Protein AF-A0A815XLF3-F1 (afdb_monomer)

Mean predicted aligned error: 6.95 Å

Nearest PDB structures (foldseek):
  8t4h-assembly1_B  TM=8.658E-01  e=1.434E-03  Homo sapiens
  4ry2-assembly1_B  TM=8.036E-01  e=5.457E-03  Acetivibrio thermocellus ATCC 27405
  7t56-assembly1_B  TM=8.122E-01  e=6.130E-03  Acetivibrio thermocellus
  8qoe-assembly1_A  TM=5.517E-01  e=3.235E-03  Bacillus subtilis
  7vgf-assembly1_B  TM=7.334E-01  e=4.513E-01  Homo sapiens

Sequence (170 aa):
MFIRLIRCPISFFDTNPVGRILNRFTSDVATMDDSLPMTVFEFLACLSQILGTIILVGLINLWSFIPAIIASSGMLFLRYRFASCSRDLKRLVGTTRSPVYSQLTSTIHGLKVIRSYHAENISSKQFHSHLDNNTRVIYLMATLNRWSAMRFHWISLIFIPLVITLAIIL

Radius of gyration: 25.52 Å; Cα contacts (8 Å, |Δi|>4): 58; chains: 1; bounding box: 51×42×73 Å

Solvent-accessible surface area (backbone at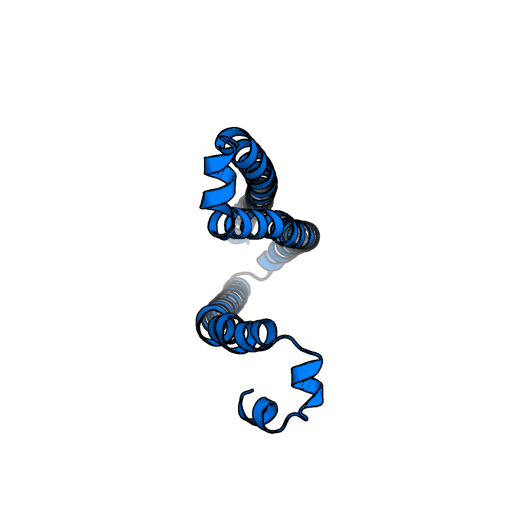oms only — not comparable to full-atom values): 9358 Å² total; per-residue (Å²): 113,67,74,61,57,75,70,49,60,70,68,59,60,75,75,39,60,67,68,63,56,49,46,48,69,48,58,51,42,50,41,56,68,60,52,44,55,53,52,51,49,54,50,52,51,51,52,53,50,52,53,51,51,53,52,55,45,54,73,74,43,67,75,56,50,59,62,49,51,55,51,49,52,55,51,50,55,52,48,56,58,48,51,56,54,50,52,54,48,53,52,48,41,56,61,39,46,50,60,44,56,53,51,52,52,49,45,65,76,40,42,69,58,38,60,75,66,70,39,56,67,60,55,48,54,54,50,49,54,39,47,49,54,28,49,54,46,50,50,50,49,54,49,52,52,49,55,53,51,54,54,52,49,54,54,47,63,55,47,54,58,54,46,52,53,52,66,72,77,106

Foldseek 3Di:
DVVVVVVDDVVVPVVDPPVVVVCCVPVVVCCVPPVVVVVVVVVVVVVVVVVVVCVVCVVQDPVLVVLVVVLVVVLVVLCVVLVVVLVVLVVQLVVLVVVLVVLVVCCVVCVVVCVVVVVVVVSVVVNVVSVVSSVVSVVVSVVSVVVSVVVNVVSVVVSVVVSVVVSVVD

Secondary structure (DSSP, 8-state):
-HHHHHTS-HHHHHHS-HHHHHHIIIIIHHIIIIIHHHHHHHHHHHHHHHHHHHHHHHHH-GGGHHHHHHHHHHHHHHHHHHHHHHHHHHHHHHHHHHHHHHHHHHHHHTHHHHHHTT-HHHHHHHHHHHHHHHHHHHHHHHHHHHHHHHHHHHHHHHHHHHHHHHHHH-

Structure (mmCIF, N/CA/C/O backbone):
data_AF-A0A815XLF3-F1
#
_entry.id   AF-A0A815XLF3-F1
#
loop_
_atom_site.group_PDB
_atom_site.id
_atom_site.type_symbol
_atom_site.label_atom_id
_atom_site.label_alt_id
_atom_site.label_comp_id
_atom_site.label_asym_id
_atom_site.label_entity_id
_atom_site.label_seq_id
_atom_site.pdbx_PDB_ins_code
_atom_site.Cartn_x
_atom_site.Cartn_y
_atom_site.Cartn_z
_atom_site.occupancy
_atom_site.B_iso_or_equiv
_atom_site.auth_seq_id
_atom_site.auth_comp_id
_atom_site.auth_asym_id
_atom_site.auth_atom_id
_atom_site.pdbx_PDB_model_num
ATOM 1 N N . MET A 1 1 ? -21.785 -17.081 -2.586 1.00 83.81 1 MET A N 1
ATOM 2 C CA . MET A 1 1 ? -21.490 -17.240 -1.141 1.00 83.81 1 MET A CA 1
ATOM 3 C C . MET A 1 1 ? -22.730 -17.653 -0.341 1.00 83.81 1 MET A C 1
ATOM 5 O O . MET A 1 1 ? -22.686 -18.674 0.331 1.00 83.81 1 MET A O 1
ATOM 9 N N . PHE A 1 2 ? -23.850 -16.939 -0.487 1.00 89.19 2 PHE A N 1
ATOM 10 C CA . PHE A 1 2 ? -25.105 -17.174 0.245 1.00 89.19 2 PHE A CA 1
ATOM 11 C C . PHE A 1 2 ? -25.674 -18.604 0.142 1.00 89.19 2 PHE A C 1
ATOM 13 O O . PHE A 1 2 ? -25.896 -19.253 1.157 1.00 89.19 2 PHE A O 1
ATOM 20 N N . ILE A 1 3 ? -25.794 -19.155 -1.073 1.00 92.00 3 ILE A N 1
ATOM 21 C CA . ILE A 1 3 ? -26.319 -20.520 -1.298 1.00 92.00 3 ILE A CA 1
ATOM 22 C C . ILE A 1 3 ? -25.492 -21.589 -0.562 1.00 92.00 3 ILE A C 1
ATOM 24 O O . ILE A 1 3 ? -26.036 -22.577 -0.078 1.00 92.00 3 ILE A O 1
ATOM 28 N N . ARG A 1 4 ? -24.170 -21.393 -0.452 1.00 90.56 4 ARG A N 1
ATOM 29 C CA . ARG A 1 4 ? -23.284 -22.323 0.265 1.00 90.56 4 ARG A CA 1
ATOM 30 C C . ARG A 1 4 ? -23.436 -22.216 1.783 1.00 90.56 4 ARG A C 1
ATOM 32 O O . ARG A 1 4 ? -23.244 -23.216 2.459 1.00 90.56 4 ARG A O 1
ATOM 39 N N . LEU A 1 5 ? -23.802 -21.039 2.299 1.00 91.12 5 LEU A N 1
ATOM 40 C CA . LEU A 1 5 ? -24.071 -20.833 3.722 1.00 91.12 5 LEU A CA 1
ATOM 41 C C . LEU A 1 5 ? -25.373 -21.530 4.146 1.00 91.12 5 LEU A C 1
ATOM 43 O O . LEU A 1 5 ? -25.386 -22.215 5.158 1.00 91.12 5 LEU A O 1
ATOM 47 N N . ILE A 1 6 ? -26.439 -21.421 3.345 1.00 92.25 6 ILE A N 1
ATOM 48 C CA . ILE A 1 6 ? -27.730 -22.076 3.638 1.00 92.25 6 ILE A CA 1
ATOM 49 C C . ILE A 1 6 ? -27.601 -23.606 3.652 1.00 92.25 6 ILE A C 1
ATOM 51 O O . ILE A 1 6 ? -28.302 -24.286 4.390 1.00 92.25 6 ILE A O 1
ATOM 55 N N . ARG A 1 7 ? -26.689 -24.158 2.845 1.00 92.31 7 ARG A N 1
ATOM 56 C CA . ARG A 1 7 ? -26.426 -25.603 2.766 1.00 92.31 7 ARG A CA 1
ATOM 57 C C . ARG A 1 7 ? -25.402 -26.102 3.794 1.00 92.31 7 ARG A C 1
ATOM 59 O O . ARG A 1 7 ? -25.023 -27.269 3.733 1.00 92.31 7 ARG A O 1
ATOM 66 N N . CYS A 1 8 ? -24.900 -25.241 4.681 1.00 92.44 8 CYS A N 1
ATOM 67 C CA . CYS A 1 8 ? -23.918 -25.645 5.684 1.00 92.44 8 CYS A CA 1
ATOM 68 C C . CYS A 1 8 ? -24.592 -26.434 6.821 1.00 92.44 8 CYS A C 1
ATOM 70 O O . CYS A 1 8 ? -25.713 -26.095 7.205 1.00 92.44 8 CYS A O 1
ATOM 72 N N . PRO A 1 9 ? -23.930 -27.461 7.385 1.00 93.94 9 PRO A N 1
ATOM 73 C CA . PRO A 1 9 ? -24.450 -28.158 8.556 1.00 93.94 9 PRO A CA 1
ATOM 74 C C . PRO A 1 9 ? -24.528 -27.209 9.757 1.00 93.94 9 PRO A C 1
ATOM 76 O O . PRO A 1 9 ? -23.730 -26.281 9.877 1.00 93.94 9 PRO A O 1
ATOM 79 N N . ILE A 1 10 ? -25.451 -27.478 10.683 1.00 91.19 10 ILE A N 1
ATOM 80 C CA . ILE A 1 10 ? -25.644 -26.677 11.908 1.00 91.19 10 ILE A CA 1
ATOM 81 C C . ILE A 1 10 ? -24.344 -26.553 12.722 1.00 91.19 10 ILE A C 1
ATOM 83 O O . ILE A 1 10 ? -24.031 -25.469 13.207 1.00 91.19 10 ILE A O 1
ATOM 87 N N . SER A 1 11 ? -23.506 -27.596 12.729 1.00 93.75 11 SER A N 1
ATOM 88 C CA . SER A 1 11 ? -22.189 -27.587 13.384 1.00 93.75 11 SER A CA 1
ATOM 89 C C . SER A 1 11 ? -21.262 -26.458 12.914 1.00 93.75 11 SER A C 1
ATOM 91 O O . SER A 1 11 ? -20.414 -25.986 13.676 1.00 93.7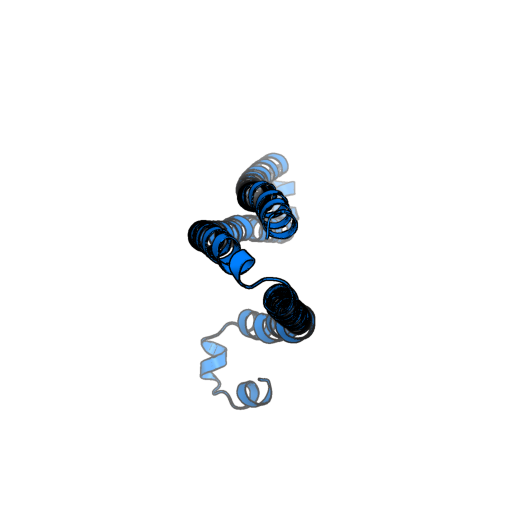5 11 SER A O 1
ATOM 93 N N . PHE A 1 12 ? -21.419 -25.979 11.675 1.00 92.56 12 PHE A N 1
ATOM 94 C CA . PHE A 1 12 ? -20.669 -24.831 11.173 1.00 92.56 12 PHE A CA 1
ATOM 95 C C . PHE A 1 12 ? -21.031 -23.542 11.921 1.00 92.56 12 PHE A C 1
ATOM 97 O O . PHE A 1 12 ? -20.135 -22.748 12.215 1.00 92.56 12 PHE A O 1
ATOM 104 N N . PHE A 1 13 ? -22.313 -23.345 12.237 1.00 91.19 13 PHE A N 1
ATOM 105 C CA . PHE A 1 13 ? -22.818 -22.169 12.949 1.00 91.19 13 PHE A CA 1
ATOM 106 C C . PHE A 1 13 ? -22.509 -22.222 14.449 1.00 91.19 13 PHE A C 1
ATOM 108 O O . PHE A 1 13 ? -22.270 -21.176 15.044 1.00 91.19 13 PHE A O 1
ATOM 115 N N . ASP A 1 14 ? -22.408 -23.418 15.029 1.00 91.12 14 ASP A N 1
ATOM 116 C CA . ASP A 1 14 ? -21.978 -23.584 16.425 1.00 91.12 14 ASP A CA 1
ATOM 117 C C . ASP A 1 14 ? -20.483 -23.277 16.600 1.00 91.12 14 ASP A C 1
ATOM 119 O O . ASP A 1 14 ? -20.059 -22.691 17.595 1.00 91.12 14 ASP A O 1
ATOM 123 N N . THR A 1 15 ? -19.665 -23.633 15.604 1.00 91.44 15 THR A N 1
ATOM 124 C CA . THR A 1 15 ? -18.205 -23.437 15.655 1.00 91.44 15 THR A CA 1
ATOM 125 C C . THR A 1 15 ? -17.787 -22.017 15.244 1.00 91.44 15 THR A C 1
ATOM 127 O O . THR A 1 15 ? -16.718 -21.537 15.633 1.00 91.44 15 THR A O 1
ATOM 130 N N . ASN A 1 16 ? -18.600 -21.324 14.435 1.00 87.81 16 ASN A N 1
ATOM 131 C CA . ASN A 1 16 ? -18.281 -19.998 13.908 1.00 87.81 16 ASN A CA 1
ATOM 132 C C . ASN A 1 16 ? -19.256 -18.938 14.431 1.00 87.81 16 ASN A C 1
ATOM 134 O O . ASN A 1 16 ? -20.432 -18.972 14.076 1.00 87.81 16 ASN A O 1
ATOM 138 N N . PRO A 1 17 ? -18.781 -17.923 15.175 1.00 89.44 17 PRO A N 1
ATOM 139 C CA . PRO A 1 17 ? -19.659 -16.889 15.701 1.00 89.44 17 PRO A CA 1
ATOM 140 C C . PRO A 1 17 ? -20.344 -16.129 14.562 1.00 89.44 17 PRO A C 1
ATOM 142 O O . PRO A 1 17 ? -19.691 -15.716 13.597 1.00 89.44 17 PRO A O 1
ATOM 145 N N . VAL A 1 18 ? -21.648 -15.882 14.714 1.00 86.00 18 VAL A N 1
ATOM 146 C CA . VAL A 1 18 ? -22.502 -15.210 13.715 1.00 86.00 18 VAL A CA 1
ATOM 147 C C . VAL A 1 18 ? -21.895 -13.884 13.242 1.00 86.00 18 VAL A C 1
ATOM 149 O O . VAL A 1 18 ? -21.929 -13.579 12.053 1.00 86.00 18 VAL A O 1
ATOM 152 N N . GLY A 1 19 ? -21.233 -13.137 14.134 1.00 80.69 19 GLY A N 1
ATOM 153 C CA . GLY A 1 19 ? -20.549 -11.886 13.790 1.00 80.69 19 GLY A CA 1
ATOM 154 C C . GLY A 1 19 ? -19.416 -12.041 12.765 1.00 80.69 19 GLY A C 1
ATOM 155 O O . GLY A 1 19 ? -19.253 -11.182 11.903 1.00 80.69 19 GLY A O 1
ATOM 156 N N . ARG A 1 20 ? -18.664 -13.153 12.784 1.00 79.56 20 ARG A N 1
ATOM 157 C CA . ARG A 1 20 ? -17.615 -13.429 11.783 1.00 79.56 20 ARG A CA 1
ATOM 158 C C . ARG A 1 20 ? -18.225 -13.724 10.413 1.00 79.56 20 ARG A C 1
ATOM 160 O O . ARG A 1 20 ? -17.683 -13.285 9.403 1.00 79.56 20 ARG A O 1
ATOM 167 N N . ILE A 1 21 ? -19.341 -14.454 10.386 1.00 88.69 21 ILE A N 1
ATOM 168 C CA . ILE A 1 21 ? -20.084 -14.750 9.155 1.00 88.69 21 ILE A CA 1
ATOM 169 C C . ILE A 1 21 ? -20.633 -13.443 8.574 1.00 88.69 21 ILE A C 1
ATOM 171 O O . ILE A 1 21 ? -20.383 -13.153 7.406 1.00 88.69 21 ILE A O 1
ATOM 175 N N . LEU A 1 22 ? -21.291 -12.624 9.400 1.00 85.19 22 LEU A N 1
ATOM 176 C CA . LEU A 1 22 ? -21.838 -11.331 8.990 1.00 85.19 22 LEU A CA 1
ATOM 177 C C . LEU A 1 22 ? -20.751 -10.406 8.427 1.00 85.19 22 LEU A C 1
ATOM 179 O O . LEU A 1 22 ? -20.933 -9.873 7.341 1.00 85.19 22 LEU A O 1
ATOM 183 N N . ASN A 1 23 ? -19.600 -10.291 9.100 1.00 81.75 23 ASN A N 1
ATOM 184 C CA . ASN A 1 23 ? -18.493 -9.440 8.649 1.00 81.75 23 ASN A CA 1
ATOM 185 C C . ASN A 1 23 ? -17.948 -9.845 7.267 1.00 81.75 23 ASN A C 1
ATOM 187 O O . ASN A 1 23 ? -17.557 -8.983 6.487 1.00 81.75 23 ASN A O 1
ATOM 191 N N . ARG A 1 24 ? -17.959 -11.144 6.929 1.00 85.25 24 ARG A N 1
ATOM 192 C CA . ARG A 1 24 ? -17.602 -11.592 5.574 1.00 85.25 24 ARG A CA 1
ATOM 193 C C . ARG A 1 24 ? -18.662 -11.213 4.537 1.00 85.25 24 ARG A C 1
ATOM 195 O O . ARG A 1 24 ? -18.316 -10.866 3.419 1.00 85.25 24 ARG A O 1
ATOM 202 N N . PHE A 1 25 ? -19.948 -11.294 4.878 1.00 88.56 25 PHE A N 1
ATOM 203 C CA . PHE A 1 25 ? -21.026 -10.928 3.951 1.00 88.56 25 PHE A CA 1
ATOM 204 C C . PHE A 1 25 ? -21.188 -9.419 3.767 1.00 88.56 25 PHE A C 1
ATOM 206 O O . PHE A 1 25 ? -21.722 -9.005 2.746 1.00 88.56 25 PHE A O 1
ATOM 213 N N . THR A 1 26 ? -20.749 -8.610 4.731 1.00 87.75 26 THR A N 1
ATOM 214 C CA . THR A 1 26 ? -20.805 -7.150 4.641 1.00 87.75 26 THR A CA 1
ATOM 215 C C . THR A 1 26 ? -19.475 -6.584 4.161 1.00 87.75 26 THR A C 1
ATOM 217 O O . THR A 1 26 ? -19.371 -6.150 3.020 1.00 87.75 26 THR A O 1
ATOM 220 N N . SER A 1 27 ? -18.437 -6.610 4.997 1.00 83.81 27 SER A N 1
ATOM 221 C CA . SER A 1 27 ? -17.172 -5.925 4.730 1.00 83.81 27 SER A CA 1
ATOM 222 C C . SER A 1 27 ? -16.369 -6.553 3.594 1.00 83.81 27 SER A C 1
ATOM 224 O O . SER A 1 27 ? -15.840 -5.813 2.763 1.00 83.81 27 SER A O 1
ATOM 226 N N . ASP A 1 28 ? -16.281 -7.886 3.518 1.00 88.81 28 ASP A N 1
ATOM 227 C CA . ASP A 1 28 ? -15.487 -8.522 2.455 1.00 88.81 28 ASP A CA 1
ATOM 228 C C . ASP A 1 28 ? -16.192 -8.410 1.092 1.00 88.81 28 ASP A C 1
ATOM 230 O O . ASP A 1 28 ? -15.528 -8.134 0.095 1.00 88.81 28 ASP A O 1
ATOM 234 N N . VAL A 1 29 ? -17.524 -8.556 1.046 1.00 89.44 29 VAL A N 1
ATOM 235 C CA . VAL A 1 29 ? -18.317 -8.352 -0.184 1.00 89.44 29 VAL A CA 1
ATOM 236 C C . VAL A 1 29 ? -18.246 -6.895 -0.639 1.00 89.44 29 VAL A C 1
ATOM 238 O O . VAL A 1 29 ? -17.904 -6.655 -1.788 1.00 89.44 29 VAL A O 1
ATOM 241 N N . ALA A 1 30 ? -18.428 -5.924 0.264 1.00 89.31 30 ALA A N 1
ATOM 242 C CA . ALA A 1 30 ? -18.275 -4.504 -0.072 1.00 89.31 30 ALA A CA 1
ATOM 243 C C . ALA A 1 30 ? -16.867 -4.182 -0.602 1.00 89.31 30 ALA A C 1
ATOM 245 O O . ALA A 1 30 ? -16.702 -3.435 -1.560 1.00 89.31 30 ALA A O 1
ATOM 246 N N . THR A 1 31 ? -15.825 -4.798 -0.034 1.00 87.25 31 THR A N 1
ATOM 247 C CA . THR A 1 31 ? -14.454 -4.657 -0.553 1.00 87.25 31 THR A CA 1
ATOM 248 C C . THR A 1 31 ? -14.336 -5.230 -1.973 1.00 87.25 31 THR A C 1
ATOM 250 O O . THR A 1 31 ? -13.673 -4.628 -2.821 1.00 87.25 31 THR A O 1
ATOM 253 N N . MET A 1 32 ? -14.973 -6.375 -2.240 1.00 90.19 32 MET A N 1
ATOM 254 C CA . MET A 1 32 ? -15.009 -7.015 -3.560 1.00 90.19 32 MET A CA 1
ATOM 255 C C . MET A 1 32 ? -15.789 -6.215 -4.604 1.00 90.19 32 MET A C 1
ATOM 257 O O . MET A 1 32 ? -15.397 -6.243 -5.767 1.00 90.19 32 MET A O 1
ATOM 261 N N . ASP A 1 33 ? -16.853 -5.529 -4.199 1.00 92.19 33 ASP A N 1
ATOM 262 C CA . ASP A 1 33 ? -17.745 -4.815 -5.113 1.00 92.19 33 ASP A CA 1
ATOM 263 C C . ASP A 1 33 ? -17.262 -3.382 -5.378 1.00 92.19 33 ASP A C 1
ATOM 265 O O . ASP A 1 33 ? -17.281 -2.935 -6.521 1.00 92.19 33 ASP A O 1
ATOM 269 N N . ASP A 1 34 ? -16.744 -2.686 -4.361 1.00 89.75 34 ASP A N 1
ATOM 270 C CA . ASP A 1 34 ? -16.341 -1.281 -4.501 1.00 89.75 34 ASP A CA 1
ATOM 271 C C . ASP A 1 34 ? -14.840 -1.134 -4.795 1.00 89.75 34 ASP A C 1
ATOM 273 O O . ASP A 1 34 ? -14.421 -0.501 -5.766 1.00 89.75 34 ASP A O 1
ATOM 277 N N . SER A 1 35 ? -13.986 -1.713 -3.945 1.00 87.38 35 SER A N 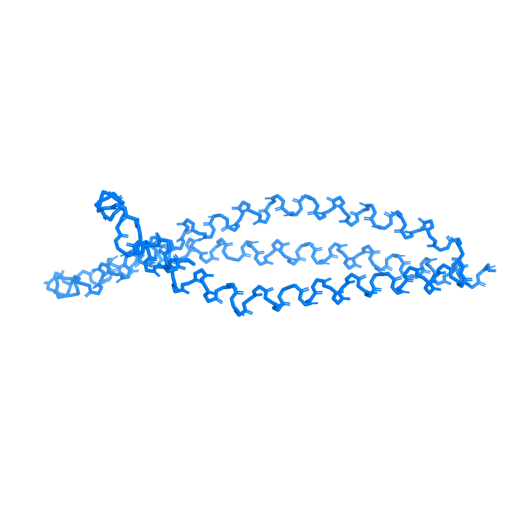1
ATOM 278 C CA . SER A 1 35 ? -12.546 -1.408 -3.971 1.00 87.38 35 SER A CA 1
ATOM 279 C C . SER A 1 35 ? -11.757 -2.239 -4.985 1.00 87.38 35 SER A C 1
ATOM 281 O O . SER A 1 35 ? -10.800 -1.748 -5.595 1.00 87.38 35 SER A O 1
ATOM 283 N N . LEU A 1 36 ? -12.146 -3.502 -5.179 1.00 90.94 36 LEU A N 1
ATOM 284 C CA . LEU A 1 36 ? -11.440 -4.423 -6.064 1.00 90.94 36 LEU A CA 1
ATOM 285 C C . LEU A 1 36 ? -11.569 -4.018 -7.539 1.00 90.94 36 LEU A C 1
ATOM 287 O O . LEU A 1 36 ? -10.526 -3.975 -8.197 1.00 90.94 36 LEU A O 1
ATOM 291 N N . PRO A 1 37 ? -12.754 -3.654 -8.074 1.00 94.44 37 PRO A N 1
ATOM 292 C CA . PRO A 1 37 ? -12.874 -3.262 -9.475 1.00 94.44 37 PRO A CA 1
ATOM 293 C C . PRO A 1 37 ? -12.068 -2.003 -9.783 1.00 94.44 37 PRO A C 1
ATOM 295 O O . PRO A 1 37 ? -11.357 -1.970 -10.785 1.00 94.44 37 PRO A O 1
ATOM 298 N N . MET A 1 38 ? -12.091 -1.017 -8.879 1.00 93.12 38 MET A N 1
ATOM 299 C CA . MET A 1 38 ? -11.281 0.196 -9.003 1.00 93.12 38 MET A CA 1
ATOM 300 C C . MET A 1 38 ? -9.781 -0.133 -9.051 1.00 93.12 38 MET A C 1
ATOM 302 O O . MET A 1 38 ? -9.067 0.318 -9.943 1.00 93.12 38 MET A O 1
ATOM 306 N N . THR A 1 39 ? -9.309 -1.001 -8.150 1.00 91.94 39 THR A N 1
ATOM 307 C CA . THR A 1 39 ? -7.896 -1.418 -8.106 1.00 91.94 39 THR A CA 1
ATOM 308 C C . THR A 1 39 ? -7.479 -2.174 -9.374 1.00 91.94 39 THR A C 1
ATOM 310 O O . THR A 1 39 ? -6.379 -1.975 -9.891 1.00 91.94 39 THR A O 1
ATOM 313 N N . VAL A 1 40 ? -8.346 -3.049 -9.895 1.00 94.75 40 VAL A N 1
ATOM 314 C CA . VAL A 1 40 ? -8.093 -3.794 -11.139 1.00 94.75 40 VAL A CA 1
ATOM 315 C C . VAL A 1 40 ? -8.053 -2.851 -12.338 1.00 94.75 40 VAL A C 1
ATOM 317 O O . VAL A 1 40 ? -7.177 -2.995 -13.192 1.00 94.75 40 VAL A O 1
ATOM 320 N N . PHE A 1 41 ? -8.955 -1.872 -12.394 1.00 95.62 41 PHE A N 1
ATOM 321 C CA . PHE A 1 41 ? -8.961 -0.863 -13.447 1.00 95.62 41 PHE A CA 1
ATOM 322 C C . PHE A 1 41 ? -7.667 -0.041 -13.447 1.00 95.62 41 PHE A C 1
ATOM 324 O O . PHE A 1 41 ? -7.017 0.073 -14.486 1.00 95.62 41 PHE A O 1
ATOM 331 N N . GLU A 1 42 ? -7.234 0.456 -12.286 1.00 93.88 42 GLU A N 1
ATOM 332 C CA . GLU A 1 42 ? -5.961 1.176 -12.148 1.00 93.88 42 GLU A CA 1
ATOM 333 C C . GLU A 1 42 ? -4.759 0.314 -12.559 1.00 93.88 42 GLU A C 1
ATOM 335 O O . GLU A 1 42 ? -3.840 0.791 -13.231 1.00 93.88 42 GLU A O 1
ATOM 340 N N . PHE A 1 43 ? -4.770 -0.973 -12.201 1.00 93.50 43 PHE A N 1
ATOM 341 C CA . PHE A 1 43 ? -3.728 -1.916 -12.598 1.00 93.50 43 PHE A CA 1
ATOM 342 C C . PHE A 1 43 ? -3.675 -2.110 -14.119 1.00 93.50 43 PHE A C 1
ATOM 344 O O . PHE A 1 43 ? -2.593 -2.037 -14.704 1.00 93.50 43 PHE A O 1
ATOM 351 N N . LEU A 1 44 ? -4.826 -2.319 -14.764 1.00 95.81 44 LEU A N 1
ATOM 352 C CA . LEU A 1 44 ? -4.920 -2.467 -16.218 1.00 95.81 44 LEU A CA 1
ATOM 353 C C . LEU A 1 44 ? -4.505 -1.183 -16.943 1.00 95.81 44 LEU A C 1
ATOM 355 O O . LEU A 1 44 ? -3.747 -1.252 -17.912 1.00 95.81 44 LEU A O 1
ATOM 359 N N . ALA A 1 45 ? -4.932 -0.019 -16.449 1.00 95.69 45 ALA A N 1
ATOM 360 C CA . ALA A 1 45 ? -4.535 1.275 -16.993 1.00 95.69 45 ALA A CA 1
ATOM 361 C C . ALA A 1 45 ? -3.009 1.454 -16.921 1.00 95.69 45 ALA A C 1
ATOM 363 O O . ALA A 1 45 ? -2.371 1.736 -17.936 1.00 95.69 45 ALA A O 1
ATOM 364 N N . CYS A 1 46 ? -2.402 1.184 -15.762 1.00 93.69 46 CYS A N 1
ATOM 365 C CA . CYS A 1 46 ? -0.952 1.254 -15.570 1.00 93.69 46 CYS A CA 1
ATOM 366 C C . CYS A 1 46 ? -0.197 0.265 -16.476 1.00 93.69 46 CYS A C 1
ATOM 368 O O . CYS A 1 46 ? 0.795 0.630 -17.108 1.00 93.69 46 CYS A O 1
ATOM 370 N N . LEU A 1 47 ? -0.693 -0.969 -16.608 1.00 94.25 47 LEU A N 1
ATOM 371 C CA . LEU A 1 47 ? -0.103 -1.975 -17.492 1.00 94.25 47 LEU A CA 1
ATOM 372 C C . LEU A 1 47 ? -0.159 -1.533 -18.961 1.00 94.25 47 LEU A C 1
ATOM 374 O O . LEU A 1 47 ? 0.846 -1.628 -19.666 1.00 94.25 47 LEU A O 1
ATOM 378 N N . SER A 1 48 ? -1.293 -0.985 -19.404 1.00 94.69 48 SER A N 1
ATOM 379 C CA . SER A 1 48 ? -1.436 -0.452 -20.762 1.00 94.69 48 SER A CA 1
ATOM 380 C C . SER A 1 48 ? -0.498 0.734 -21.022 1.00 94.69 48 SER A C 1
ATOM 382 O O . SER A 1 48 ? 0.131 0.798 -22.077 1.00 94.69 48 SER A O 1
ATOM 384 N N . GLN A 1 49 ? -0.315 1.619 -20.035 1.00 93.88 49 GLN A N 1
ATOM 385 C CA . GLN A 1 49 ? 0.599 2.756 -20.122 1.00 93.88 49 GLN A CA 1
ATOM 386 C C . GLN A 1 49 ? 2.065 2.310 -20.227 1.00 93.88 49 GLN A C 1
ATOM 388 O O . GLN A 1 49 ? 2.817 2.855 -21.037 1.00 93.88 49 GLN A O 1
ATOM 393 N N . ILE A 1 50 ? 2.475 1.303 -19.449 1.00 91.25 50 ILE A N 1
ATOM 394 C CA . ILE A 1 50 ? 3.832 0.739 -19.511 1.00 91.25 50 ILE A CA 1
ATOM 395 C C . ILE A 1 50 ? 4.089 0.128 -20.892 1.00 91.25 50 ILE A C 1
ATOM 397 O O . ILE A 1 50 ? 5.111 0.430 -21.508 1.00 91.25 50 ILE A O 1
ATOM 401 N N . LEU A 1 51 ? 3.156 -0.682 -21.402 1.00 93.44 51 LEU A N 1
ATOM 402 C CA . LEU A 1 51 ? 3.276 -1.288 -22.731 1.00 93.44 51 LEU A CA 1
ATOM 403 C C . LEU A 1 51 ? 3.349 -0.227 -23.834 1.00 93.44 51 LEU A C 1
ATOM 405 O O . LEU A 1 51 ? 4.245 -0.286 -24.673 1.00 93.44 51 LEU A O 1
ATOM 409 N N . GLY A 1 52 ? 2.464 0.773 -23.801 1.00 93.31 52 GLY A N 1
ATOM 410 C CA . GLY A 1 52 ? 2.475 1.872 -24.768 1.00 93.31 52 GLY A CA 1
ATOM 411 C C . GLY A 1 52 ? 3.788 2.654 -24.747 1.00 93.31 52 GLY A C 1
ATOM 412 O O . GLY A 1 52 ? 4.348 2.948 -25.801 1.00 93.31 52 GLY A O 1
ATOM 413 N N . THR A 1 53 ? 4.332 2.915 -23.556 1.00 89.31 53 THR A N 1
ATOM 414 C CA . THR A 1 53 ? 5.623 3.606 -23.406 1.00 89.31 53 THR A CA 1
ATOM 415 C C . THR A 1 53 ? 6.774 2.777 -23.979 1.00 89.31 53 THR A C 1
ATOM 417 O O . THR A 1 53 ? 7.608 3.316 -24.701 1.00 89.31 53 THR A O 1
ATOM 420 N N . ILE A 1 54 ? 6.808 1.466 -23.715 1.00 89.62 54 ILE A N 1
ATOM 421 C CA . ILE A 1 54 ? 7.834 0.558 -24.256 1.00 89.62 54 ILE A CA 1
ATOM 422 C C . ILE A 1 54 ? 7.790 0.525 -25.788 1.00 89.62 54 ILE A C 1
ATOM 424 O O . ILE A 1 54 ? 8.839 0.606 -26.425 1.00 89.62 54 ILE A O 1
ATOM 428 N N . ILE A 1 55 ? 6.594 0.437 -26.377 1.00 91.19 55 ILE A N 1
ATOM 429 C CA . ILE A 1 55 ? 6.418 0.412 -27.836 1.00 91.19 55 ILE A CA 1
ATOM 430 C C . ILE A 1 55 ? 6.883 1.735 -28.453 1.00 91.19 55 ILE A C 1
ATOM 432 O O . ILE A 1 55 ? 7.671 1.720 -29.394 1.00 91.19 55 ILE A O 1
ATOM 436 N N . LEU A 1 56 ? 6.445 2.876 -27.909 1.00 89.56 56 LEU A N 1
ATOM 437 C CA . LEU A 1 56 ? 6.825 4.196 -28.422 1.00 89.56 56 LEU A CA 1
ATOM 438 C C . LEU A 1 56 ? 8.337 4.428 -28.351 1.00 89.56 56 LEU A C 1
ATOM 440 O O . LEU A 1 56 ? 8.939 4.834 -29.341 1.00 89.56 56 LEU A O 1
ATOM 444 N N . VAL A 1 57 ? 8.963 4.131 -27.209 1.00 86.00 57 VAL A N 1
ATOM 445 C CA . VAL A 1 57 ? 10.417 4.288 -27.047 1.00 86.00 57 VAL A CA 1
ATOM 446 C C . VAL A 1 57 ? 11.172 3.334 -27.972 1.00 86.00 57 VAL A C 1
ATOM 448 O O . VAL A 1 57 ? 12.148 3.743 -28.596 1.00 86.00 57 VAL A O 1
ATOM 451 N N . GLY A 1 58 ? 10.696 2.094 -28.119 1.00 86.00 58 GLY A N 1
ATOM 452 C CA . GLY A 1 58 ? 11.320 1.113 -29.002 1.00 86.00 58 GLY A CA 1
ATOM 453 C C . GLY A 1 58 ? 11.226 1.446 -30.489 1.00 86.00 58 GLY A C 1
ATOM 454 O O . GLY A 1 58 ? 12.107 1.045 -31.240 1.00 86.00 58 GLY A O 1
ATOM 455 N N . LEU A 1 59 ? 10.215 2.201 -30.923 1.00 87.06 59 LEU A N 1
ATOM 456 C CA . LEU A 1 59 ? 10.141 2.690 -32.304 1.00 87.06 59 LEU A CA 1
ATOM 457 C C . LEU A 1 59 ? 11.088 3.869 -32.565 1.00 87.06 59 LEU A C 1
ATOM 459 O O . LEU A 1 59 ? 11.559 4.019 -33.688 1.00 87.06 59 LEU A O 1
ATOM 463 N N . ILE A 1 60 ? 11.354 4.701 -31.554 1.00 84.50 60 ILE A N 1
ATOM 464 C CA . ILE A 1 60 ? 12.184 5.905 -31.699 1.00 84.50 60 ILE A CA 1
ATOM 465 C C . ILE A 1 60 ? 13.671 5.557 -31.604 1.00 84.50 60 ILE A C 1
ATOM 467 O O . ILE A 1 60 ? 14.434 5.900 -32.502 1.00 84.50 60 ILE A O 1
ATOM 471 N N . ASN A 1 61 ? 14.104 4.898 -30.521 1.00 82.31 61 ASN A N 1
ATOM 472 C CA . ASN A 1 61 ? 15.519 4.591 -30.315 1.00 82.31 61 ASN A CA 1
ATOM 473 C C . ASN A 1 61 ? 15.720 3.345 -29.431 1.00 82.31 61 ASN A C 1
ATOM 475 O O . ASN A 1 61 ? 15.424 3.347 -28.233 1.00 82.31 61 ASN A O 1
ATOM 479 N N . LEU A 1 62 ? 16.293 2.281 -3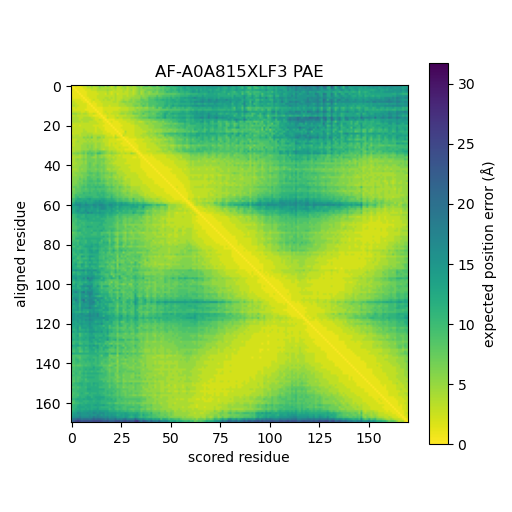0.009 1.00 84.50 62 LEU A N 1
ATOM 480 C CA . LEU A 1 62 ? 16.591 1.035 -29.288 1.00 84.50 62 LEU A CA 1
ATOM 481 C C . LEU A 1 62 ? 17.640 1.218 -28.178 1.00 84.50 62 LEU A C 1
ATOM 483 O O . LEU A 1 62 ? 17.617 0.487 -27.186 1.00 84.50 62 LEU A O 1
ATOM 487 N N . TRP A 1 63 ? 18.548 2.189 -28.300 1.00 85.25 63 TRP A N 1
ATOM 488 C CA . TRP A 1 63 ? 19.617 2.401 -27.319 1.00 85.25 63 TRP A CA 1
ATOM 489 C C . TRP A 1 63 ? 19.089 2.927 -25.978 1.00 85.25 63 TRP A C 1
ATOM 491 O O . TRP A 1 63 ? 19.697 2.685 -24.933 1.00 85.25 63 TRP A O 1
ATOM 501 N N . SER A 1 64 ? 17.907 3.553 -25.968 1.00 85.06 64 SER A N 1
ATOM 502 C CA . SER A 1 64 ? 17.235 4.018 -24.749 1.00 85.06 64 SER A CA 1
ATOM 503 C C . SER A 1 64 ? 16.753 2.877 -23.835 1.00 85.06 64 SER A C 1
ATOM 505 O O . SER A 1 64 ? 16.456 3.123 -22.664 1.00 85.06 64 SER A O 1
ATOM 507 N N . PHE A 1 65 ? 16.730 1.620 -24.300 1.00 86.69 65 PHE A N 1
ATOM 508 C CA . PHE A 1 65 ? 16.397 0.471 -23.446 1.00 86.69 65 PHE A CA 1
ATOM 509 C C . PHE A 1 65 ? 17.461 0.167 -22.390 1.00 86.69 65 PHE A C 1
ATOM 511 O O . PHE A 1 65 ? 17.119 -0.284 -21.296 1.00 86.69 65 PHE A O 1
ATOM 518 N N . ILE A 1 66 ? 18.736 0.436 -22.675 1.00 87.81 66 ILE A N 1
ATOM 519 C CA . ILE A 1 66 ? 19.843 0.156 -21.751 1.00 87.81 66 ILE A CA 1
ATOM 520 C C . ILE A 1 66 ? 19.644 0.885 -20.408 1.00 87.81 66 ILE A C 1
ATOM 522 O O . ILE A 1 66 ? 19.573 0.215 -19.371 1.00 87.81 66 ILE A O 1
ATOM 526 N N . PRO A 1 67 ? 19.479 2.223 -20.370 1.00 88.81 67 PRO A N 1
ATOM 527 C CA . PRO A 1 67 ? 19.228 2.914 -19.110 1.00 88.81 67 PRO A CA 1
ATOM 528 C C . PRO A 1 67 ? 17.869 2.579 -18.492 1.00 88.81 67 PRO A C 1
ATOM 530 O O . PRO A 1 67 ? 17.745 2.600 -17.266 1.00 88.81 67 PRO A O 1
ATOM 533 N N . ALA A 1 68 ? 16.865 2.222 -19.300 1.00 89.44 68 ALA A N 1
ATOM 534 C CA . ALA A 1 68 ? 15.554 1.813 -18.799 1.00 89.44 68 ALA A CA 1
ATOM 535 C C . ALA A 1 68 ? 15.630 0.503 -18.000 1.00 89.44 68 ALA A C 1
ATOM 537 O O . ALA A 1 68 ? 15.028 0.398 -16.931 1.00 89.44 68 ALA A O 1
ATOM 538 N N . ILE A 1 69 ? 16.418 -0.473 -18.464 1.00 91.31 69 ILE A N 1
ATOM 539 C CA . ILE A 1 69 ? 16.639 -1.743 -17.758 1.00 91.31 69 ILE A CA 1
ATOM 540 C C . ILE A 1 69 ? 17.361 -1.502 -16.428 1.00 91.31 69 ILE A C 1
ATOM 542 O O . ILE A 1 69 ? 16.950 -2.041 -15.397 1.00 91.31 69 ILE A O 1
ATOM 546 N N . ILE A 1 70 ? 18.397 -0.657 -16.426 1.00 92.25 70 ILE A N 1
ATOM 547 C CA . ILE A 1 70 ? 19.164 -0.328 -15.214 1.00 92.25 70 ILE A CA 1
ATOM 548 C C . ILE A 1 70 ? 18.265 0.368 -14.182 1.00 92.25 70 ILE A C 1
ATOM 550 O O . ILE A 1 70 ? 18.212 -0.050 -13.021 1.00 92.25 70 ILE A O 1
ATOM 554 N N . ALA A 1 71 ? 17.513 1.389 -14.604 1.00 92.44 71 ALA A N 1
ATOM 555 C CA . ALA A 1 71 ? 16.587 2.105 -13.731 1.00 92.44 71 ALA A CA 1
ATOM 556 C C . ALA A 1 71 ? 15.476 1.182 -13.202 1.00 92.44 71 ALA A C 1
ATOM 558 O O . ALA A 1 71 ? 15.201 1.182 -12.000 1.00 92.44 71 ALA A O 1
ATOM 559 N N . SER A 1 72 ? 14.886 0.349 -14.066 1.00 91.31 72 SER A N 1
ATOM 560 C CA . SER A 1 72 ? 13.837 -0.611 -13.698 1.00 91.31 72 SER A CA 1
ATOM 561 C C . SER A 1 72 ? 14.331 -1.639 -12.676 1.00 91.31 72 SER A C 1
ATOM 563 O O . SER A 1 72 ? 13.671 -1.862 -11.661 1.00 91.31 72 SER A O 1
ATOM 565 N N . SER A 1 73 ? 15.531 -2.197 -12.868 1.00 94.00 73 SER A N 1
ATOM 566 C CA . SER A 1 73 ? 16.155 -3.117 -11.907 1.00 94.00 73 SER A CA 1
ATOM 567 C C . SER A 1 73 ? 16.331 -2.470 -10.527 1.00 94.00 73 SER A C 1
ATOM 569 O O . SER A 1 73 ? 15.915 -3.034 -9.508 1.00 94.00 73 SER A O 1
ATOM 571 N N . GLY A 1 74 ? 16.842 -1.233 -10.486 1.00 93.25 74 GLY A N 1
ATOM 572 C CA . GLY A 1 74 ? 16.962 -0.464 -9.245 1.00 93.25 74 GLY A CA 1
ATOM 573 C C . GLY A 1 74 ? 15.608 -0.217 -8.571 1.00 93.25 74 GLY A C 1
ATOM 574 O O . GLY A 1 74 ? 15.461 -0.427 -7.363 1.00 93.25 74 GLY A O 1
ATOM 575 N N . MET A 1 75 ? 14.588 0.164 -9.345 1.00 93.44 75 MET A N 1
ATOM 576 C CA . MET A 1 75 ? 13.234 0.366 -8.825 1.00 93.44 75 MET A CA 1
ATOM 577 C C . MET A 1 75 ? 12.624 -0.928 -8.272 1.00 93.44 75 MET A C 1
ATOM 579 O O . MET A 1 75 ? 12.022 -0.902 -7.196 1.00 93.44 75 MET A O 1
ATOM 583 N N . LEU A 1 76 ? 12.795 -2.061 -8.957 1.00 93.94 76 LEU A N 1
ATOM 584 C CA . LEU A 1 76 ? 12.299 -3.367 -8.514 1.00 93.94 76 LEU A CA 1
ATOM 585 C C . LEU A 1 76 ? 12.962 -3.816 -7.210 1.00 93.94 76 LEU A C 1
ATOM 587 O O . LEU A 1 76 ? 12.264 -4.270 -6.299 1.00 93.94 76 LEU A O 1
ATOM 591 N N . PHE A 1 77 ? 14.277 -3.623 -7.076 1.00 94.25 77 PHE A N 1
ATOM 592 C CA . PHE A 1 77 ? 15.002 -3.923 -5.841 1.00 94.25 77 PHE A CA 1
ATOM 593 C C . PHE A 1 77 ? 14.473 -3.102 -4.656 1.00 94.25 77 PHE A C 1
ATOM 595 O O . PHE A 1 77 ? 14.157 -3.654 -3.594 1.00 94.25 77 PHE A O 1
ATOM 602 N N . LEU A 1 78 ? 14.294 -1.789 -4.844 1.00 93.75 78 LEU A N 1
ATOM 603 C CA . LEU A 1 78 ? 13.701 -0.930 -3.818 1.00 93.75 78 LEU A CA 1
ATOM 604 C C . LEU A 1 78 ? 12.278 -1.365 -3.471 1.00 93.75 78 LEU A C 1
ATOM 606 O O . LEU A 1 78 ? 11.926 -1.435 -2.290 1.00 93.75 78 LEU A O 1
ATOM 610 N N . ARG A 1 79 ? 11.470 -1.696 -4.484 1.00 92.75 79 ARG A N 1
ATOM 611 C CA . ARG A 1 79 ? 10.084 -2.125 -4.289 1.00 92.75 79 ARG A CA 1
ATOM 612 C C . ARG A 1 79 ? 10.007 -3.426 -3.497 1.00 92.75 79 ARG A C 1
ATOM 614 O O . ARG A 1 79 ? 9.166 -3.529 -2.607 1.00 92.75 79 ARG A O 1
ATOM 621 N N . TYR A 1 80 ? 10.897 -4.383 -3.758 1.00 93.12 80 TYR A N 1
ATOM 622 C CA . TYR A 1 80 ? 10.983 -5.630 -2.997 1.00 93.12 80 TYR A CA 1
ATOM 623 C C . TYR A 1 80 ? 11.280 -5.368 -1.514 1.00 93.12 80 TYR A C 1
ATOM 625 O O . TYR A 1 80 ? 10.581 -5.880 -0.634 1.00 93.12 80 TYR A O 1
ATOM 633 N N . ARG A 1 81 ? 12.261 -4.503 -1.220 1.00 91.19 81 ARG A N 1
ATOM 634 C CA . ARG A 1 81 ? 12.622 -4.160 0.164 1.00 91.19 81 ARG A CA 1
ATOM 635 C C . ARG A 1 81 ? 11.505 -3.405 0.886 1.00 91.19 81 ARG A C 1
ATOM 637 O O . ARG A 1 81 ? 11.201 -3.723 2.039 1.00 91.19 81 ARG A O 1
ATOM 644 N N . PHE A 1 82 ? 10.890 -2.442 0.202 1.00 93.50 82 PHE A N 1
ATOM 645 C CA . PHE A 1 82 ? 9.758 -1.670 0.707 1.00 93.50 82 PHE A CA 1
ATOM 646 C C . PHE A 1 82 ? 8.543 -2.561 0.980 1.00 93.50 82 PHE A C 1
ATOM 648 O O . PHE A 1 82 ? 7.936 -2.446 2.042 1.00 93.50 82 PHE A O 1
ATOM 655 N N . ALA A 1 83 ? 8.210 -3.482 0.071 1.00 91.88 83 ALA A N 1
ATOM 656 C CA . ALA A 1 83 ? 7.028 -4.330 0.191 1.00 91.88 83 ALA A CA 1
ATOM 657 C C . ALA A 1 83 ? 7.070 -5.205 1.449 1.00 91.88 83 ALA A C 1
ATOM 659 O O . ALA A 1 83 ? 6.054 -5.338 2.129 1.00 91.88 83 ALA A O 1
ATOM 660 N N . SER A 1 84 ? 8.233 -5.763 1.793 1.00 91.94 84 SER A N 1
ATOM 661 C CA . SER A 1 84 ? 8.392 -6.536 3.032 1.00 91.94 84 SER A CA 1
ATOM 662 C C . SER A 1 84 ? 8.142 -5.682 4.274 1.00 91.94 84 SER A C 1
ATOM 664 O O . SER A 1 84 ? 7.299 -6.037 5.091 1.00 91.94 84 SER A O 1
ATOM 666 N N . CYS A 1 85 ? 8.768 -4.507 4.361 1.00 93.56 85 CYS A N 1
ATOM 667 C CA . CYS A 1 85 ? 8.579 -3.602 5.498 1.00 93.56 85 CYS A CA 1
ATOM 668 C C . CYS A 1 85 ? 7.136 -3.067 5.592 1.00 93.56 85 CYS A C 1
ATOM 670 O O . CYS A 1 85 ? 6.554 -3.018 6.674 1.00 93.56 85 CYS A O 1
ATOM 672 N N . SER A 1 86 ? 6.526 -2.728 4.454 1.00 93.00 86 SER A N 1
ATOM 673 C CA . SER A 1 86 ? 5.148 -2.235 4.378 1.00 93.00 86 SER A CA 1
ATOM 674 C C . SER A 1 86 ? 4.135 -3.283 4.855 1.00 93.00 86 SER A C 1
ATOM 676 O O . SER A 1 86 ? 3.200 -2.940 5.578 1.00 93.00 86 SER A O 1
ATOM 678 N N . ARG A 1 87 ? 4.326 -4.570 4.521 1.00 93.12 87 ARG A N 1
ATOM 679 C CA . ARG A 1 87 ? 3.465 -5.658 5.022 1.00 93.12 87 ARG A CA 1
ATOM 680 C C . ARG A 1 87 ? 3.537 -5.792 6.543 1.00 93.12 87 ARG A C 1
ATOM 682 O O . ARG A 1 87 ? 2.489 -5.898 7.181 1.00 93.12 87 ARG A O 1
ATOM 689 N N . ASP A 1 88 ? 4.738 -5.733 7.113 1.00 94.31 88 ASP A N 1
ATOM 690 C CA . ASP A 1 88 ? 4.939 -5.836 8.563 1.00 94.31 88 ASP A CA 1
ATOM 691 C C . ASP A 1 88 ? 4.304 -4.651 9.304 1.00 94.31 88 ASP A C 1
ATOM 693 O O . ASP A 1 88 ? 3.572 -4.840 10.278 1.00 94.31 88 ASP A O 1
ATOM 697 N N . LEU A 1 89 ? 4.488 -3.431 8.789 1.00 94.06 89 LEU A N 1
ATOM 698 C CA . LEU A 1 89 ? 3.832 -2.228 9.309 1.00 94.06 89 LEU A CA 1
ATOM 699 C C . LEU A 1 89 ? 2.309 -2.303 9.186 1.00 94.06 89 LEU A C 1
ATOM 701 O O . LEU A 1 89 ? 1.605 -1.983 10.142 1.00 94.06 89 LEU A O 1
ATOM 705 N N . LYS A 1 90 ? 1.775 -2.778 8.055 1.00 90.81 90 LYS A N 1
ATOM 706 C CA . LYS A 1 90 ? 0.325 -2.950 7.870 1.00 90.81 90 LYS A CA 1
ATOM 707 C C . LYS A 1 90 ? -0.260 -3.947 8.873 1.00 90.81 90 LYS A C 1
ATOM 709 O O . LYS A 1 90 ? -1.342 -3.709 9.409 1.00 90.81 90 LYS A O 1
ATOM 714 N N . ARG A 1 91 ? 0.464 -5.031 9.169 1.00 93.44 91 ARG A N 1
ATOM 715 C CA . ARG A 1 91 ? 0.095 -5.981 10.228 1.00 93.44 91 ARG A CA 1
ATOM 716 C C . ARG A 1 91 ? 0.126 -5.313 11.604 1.00 93.44 91 ARG A C 1
ATOM 718 O O . ARG A 1 91 ? -0.811 -5.498 12.376 1.00 93.44 91 ARG A O 1
ATOM 725 N N . LEU A 1 92 ? 1.154 -4.513 11.889 1.00 94.00 92 LEU A N 1
ATOM 726 C CA . LEU A 1 92 ? 1.272 -3.794 13.157 1.00 94.00 92 LEU A CA 1
ATOM 727 C C . LEU A 1 92 ? 0.117 -2.802 13.366 1.00 94.00 92 LEU A C 1
ATOM 729 O O . LEU A 1 92 ? -0.457 -2.793 14.451 1.00 94.00 92 LEU A O 1
ATOM 733 N N . VAL A 1 93 ? -0.291 -2.062 12.324 1.00 92.94 93 VAL A N 1
ATOM 734 C CA . VAL A 1 93 ? -1.480 -1.183 12.360 1.00 92.94 93 VAL A CA 1
ATOM 735 C C . VAL A 1 93 ? -2.730 -1.977 12.745 1.00 92.94 93 VAL A C 1
ATOM 737 O O . VAL A 1 93 ? -3.511 -1.534 13.584 1.00 92.94 93 VAL A O 1
ATOM 740 N N . GLY A 1 94 ? -2.925 -3.164 12.161 1.00 88.12 94 GLY A N 1
ATOM 741 C CA . GLY A 1 94 ? -4.053 -4.035 12.503 1.00 88.12 94 GLY A CA 1
ATOM 742 C C . GLY A 1 94 ? -4.073 -4.410 13.988 1.00 88.12 94 GLY A C 1
ATOM 743 O O . GLY A 1 94 ? -5.111 -4.288 14.644 1.00 88.12 94 GLY A O 1
ATOM 744 N N . THR A 1 95 ? -2.918 -4.796 14.534 1.00 93.00 95 THR A N 1
ATOM 745 C CA . THR A 1 95 ? -2.777 -5.182 15.945 1.00 93.00 95 THR A CA 1
ATOM 746 C C . THR A 1 95 ? -2.970 -4.003 16.901 1.00 93.00 95 THR A C 1
ATOM 748 O O . THR A 1 95 ? -3.670 -4.155 17.900 1.00 93.00 95 THR A O 1
ATOM 751 N N . THR A 1 96 ? -2.414 -2.820 16.614 1.00 92.81 96 THR A N 1
ATOM 752 C CA . THR A 1 96 ? -2.562 -1.641 17.492 1.00 92.81 96 THR A CA 1
ATOM 753 C C . THR A 1 96 ? -3.952 -1.021 17.441 1.00 92.81 96 THR A C 1
ATOM 755 O O . THR A 1 96 ? -4.368 -0.367 18.395 1.00 92.81 96 THR A O 1
ATOM 758 N N . ARG A 1 97 ? -4.699 -1.243 16.357 1.00 90.94 97 ARG A N 1
ATOM 759 C CA . ARG A 1 97 ? -6.057 -0.721 16.193 1.00 90.94 97 ARG A CA 1
ATOM 760 C C . ARG A 1 97 ? -7.090 -1.474 17.041 1.00 90.94 97 ARG A C 1
ATOM 762 O O . ARG A 1 97 ? -8.038 -0.867 17.530 1.00 90.94 97 ARG A O 1
ATOM 769 N N . SER A 1 98 ? -6.9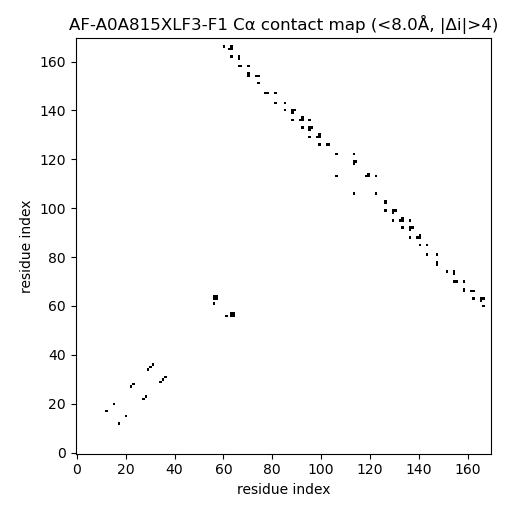10 -2.781 17.239 1.00 91.06 98 SER A N 1
ATOM 770 C CA . SER A 1 98 ? -7.831 -3.626 18.018 1.00 91.06 98 SER A CA 1
ATOM 771 C C . SER A 1 98 ? -8.085 -3.147 19.463 1.00 91.06 98 SER A C 1
ATOM 773 O O . SER A 1 98 ? -9.255 -3.021 19.834 1.00 91.06 98 SER A O 1
ATOM 775 N N . PRO A 1 99 ? -7.063 -2.851 20.298 1.00 90.75 99 PRO A N 1
ATOM 776 C CA . PRO A 1 99 ? -7.290 -2.414 21.678 1.00 90.75 99 PRO A CA 1
ATOM 777 C C . PRO A 1 99 ? -8.035 -1.076 21.766 1.00 90.75 99 PRO A C 1
ATOM 779 O O . PRO A 1 99 ? -8.850 -0.907 22.668 1.00 90.75 99 PRO A O 1
ATOM 782 N N . VAL A 1 100 ? -7.842 -0.169 20.799 1.00 92.81 100 VAL A N 1
ATOM 783 C CA . VAL A 1 100 ? -8.574 1.109 20.733 1.00 92.81 100 VAL A CA 1
ATOM 784 C C . VAL A 1 100 ? -10.082 0.862 20.614 1.00 92.81 100 VAL A C 1
ATOM 786 O O . VAL A 1 100 ? -10.857 1.395 21.405 1.00 92.81 100 VAL A O 1
ATOM 789 N N . TYR A 1 101 ? -10.509 0.006 19.678 1.00 89.81 101 TYR A N 1
ATOM 790 C CA . TYR A 1 101 ? -11.929 -0.337 19.520 1.00 89.81 101 TYR A CA 1
ATOM 791 C C . TYR A 1 101 ? -12.489 -1.106 20.719 1.00 89.81 101 TYR A C 1
ATOM 793 O O . TYR A 1 101 ? -13.620 -0.852 21.139 1.00 89.81 101 TYR A O 1
ATOM 801 N N . SER A 1 102 ? -11.703 -2.024 21.288 1.00 91.31 102 SER A N 1
ATOM 802 C CA . SER A 1 102 ? -12.111 -2.792 22.467 1.00 91.31 102 SER A CA 1
ATOM 803 C C . SER A 1 102 ? -12.372 -1.880 23.668 1.00 91.31 102 SER A C 1
ATOM 805 O O . SER A 1 102 ? -13.404 -2.015 24.323 1.00 91.31 102 SER A O 1
ATOM 807 N N . GLN A 1 103 ? -11.475 -0.927 23.937 1.00 92.31 103 GLN A N 1
ATOM 808 C CA . GLN A 1 103 ? -11.614 -0.001 25.060 1.00 92.31 103 GLN A CA 1
ATOM 809 C C . GLN A 1 103 ? -12.723 1.033 24.846 1.00 92.31 103 GLN A C 1
ATOM 811 O O . GLN A 1 103 ? -13.421 1.411 25.788 1.00 92.31 103 GLN A O 1
ATOM 816 N N . LEU A 1 104 ? -12.933 1.465 23.604 1.00 92.06 104 LEU A N 1
ATOM 817 C CA . LEU A 1 104 ? -14.065 2.318 23.255 1.00 92.06 104 LEU A CA 1
ATOM 818 C C . LEU A 1 104 ? -15.386 1.581 23.530 1.00 92.06 104 LEU A C 1
ATOM 820 O O . LEU A 1 104 ? -16.268 2.108 24.207 1.00 92.06 104 LEU A O 1
ATOM 824 N N . THR A 1 105 ? -15.486 0.325 23.090 1.00 92.31 105 THR A N 1
ATOM 825 C CA . THR A 1 105 ? -16.673 -0.514 23.308 1.00 92.31 105 THR A CA 1
ATOM 826 C C . THR A 1 105 ? -16.935 -0.749 24.796 1.00 92.31 105 THR A C 1
ATOM 828 O O . THR A 1 105 ? -18.076 -0.596 25.238 1.00 92.31 105 THR A O 1
ATOM 831 N N . SER A 1 106 ? -15.904 -1.067 25.590 1.00 91.25 106 SER A N 1
ATOM 832 C CA . SER A 1 106 ? -16.058 -1.267 27.038 1.00 91.25 106 SER A CA 1
ATOM 833 C C . SER A 1 106 ? -16.451 0.019 27.768 1.00 91.25 106 SER A C 1
ATOM 835 O O . SER A 1 106 ? -17.286 -0.027 28.669 1.00 91.25 106 SER A O 1
ATOM 837 N N . THR A 1 107 ? -15.929 1.172 27.341 1.00 93.81 107 THR A N 1
ATOM 838 C CA . THR A 1 107 ? -16.291 2.480 27.910 1.00 93.81 107 THR A CA 1
ATOM 839 C C . THR A 1 107 ? -17.754 2.827 27.638 1.00 93.81 107 THR A C 1
ATOM 841 O O . THR A 1 107 ? -18.434 3.306 28.540 1.00 93.81 107 THR A O 1
ATOM 844 N N . ILE A 1 108 ? -18.268 2.546 26.434 1.00 93.62 108 ILE A N 1
ATOM 845 C CA . ILE A 1 108 ? -19.684 2.774 26.096 1.00 93.62 108 ILE A CA 1
ATOM 846 C C . ILE A 1 108 ? -20.602 1.908 26.968 1.00 93.62 108 ILE A C 1
ATOM 848 O O . ILE A 1 108 ? -21.551 2.423 27.558 1.00 93.62 108 ILE A O 1
ATOM 852 N N . HIS A 1 109 ? -20.312 0.609 27.087 1.00 94.25 109 HIS A N 1
ATOM 853 C CA . HIS A 1 109 ? -21.145 -0.312 27.870 1.00 94.25 109 HIS A CA 1
ATOM 854 C C . HIS A 1 109 ? -21.038 -0.052 29.383 1.00 94.25 109 HIS A C 1
ATOM 856 O O . HIS A 1 109 ? -22.028 -0.154 30.105 1.00 94.25 109 HIS A O 1
ATOM 862 N N . GLY A 1 110 ? -19.849 0.315 29.867 1.00 93.56 110 GLY A N 1
ATOM 863 C CA . GLY A 1 110 ? -19.549 0.566 31.278 1.00 93.56 110 GLY A CA 1
ATOM 864 C C . GLY A 1 110 ? -19.691 2.023 31.723 1.00 93.56 110 GLY A C 1
ATOM 865 O O . GLY A 1 110 ? -19.303 2.346 32.844 1.00 93.56 110 GLY A O 1
ATOM 866 N N . LEU A 1 111 ? -20.233 2.917 30.887 1.00 95.25 111 LEU A N 1
ATOM 867 C CA . LEU A 1 111 ? -20.179 4.366 31.119 1.00 95.25 111 LEU A CA 1
ATOM 868 C C . LEU A 1 111 ? -20.765 4.788 32.474 1.00 95.25 111 LEU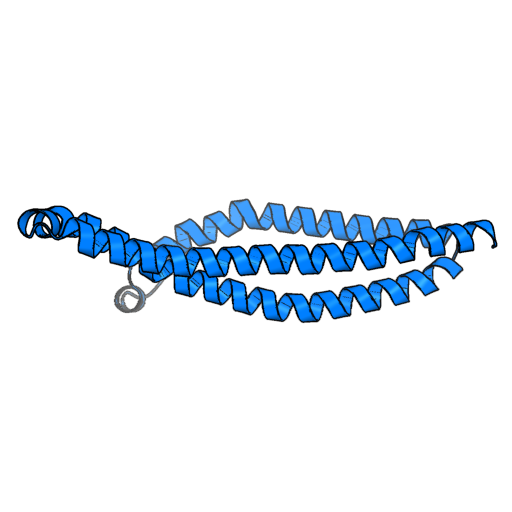 A C 1
ATOM 870 O O . LEU A 1 111 ? -20.201 5.642 33.158 1.00 95.25 111 LEU A O 1
ATOM 874 N N . LYS A 1 112 ? -21.885 4.174 32.876 1.00 95.88 112 LYS A N 1
ATOM 875 C CA . LYS A 1 112 ? -22.537 4.453 34.167 1.00 95.88 112 LYS A CA 1
ATOM 876 C C . LYS A 1 112 ? -21.627 4.112 35.350 1.00 95.88 112 LYS A C 1
ATOM 878 O O . LYS A 1 112 ? -21.567 4.884 36.298 1.00 95.88 112 LYS A O 1
ATOM 883 N N . VAL A 1 113 ? -20.896 3.000 35.257 1.00 95.88 113 VAL A N 1
ATOM 884 C CA . VAL A 1 113 ? -19.963 2.529 36.290 1.00 95.88 113 VAL A CA 1
ATOM 885 C C . VAL A 1 113 ? -18.753 3.459 36.372 1.00 95.88 113 VAL A C 1
ATOM 887 O O . VAL A 1 113 ? -18.374 3.898 37.450 1.00 95.88 113 VAL A O 1
ATOM 890 N N . ILE A 1 114 ? -18.175 3.838 35.231 1.00 95.56 114 ILE A N 1
ATOM 891 C CA . ILE A 1 114 ? -17.021 4.750 35.202 1.00 95.56 114 ILE A CA 1
ATOM 892 C C . ILE A 1 114 ? -17.364 6.087 35.876 1.00 95.56 114 ILE A C 1
ATOM 894 O O . ILE A 1 114 ? -16.572 6.587 36.674 1.00 95.56 114 ILE A O 1
ATOM 898 N N . ARG A 1 115 ? -18.561 6.624 35.601 1.00 95.44 115 ARG A N 1
ATOM 899 C CA . ARG A 1 115 ? -19.046 7.871 36.209 1.00 95.44 115 ARG A CA 1
ATOM 900 C C . ARG A 1 115 ? -19.361 7.733 37.696 1.00 95.44 115 ARG A C 1
ATOM 902 O O . ARG A 1 115 ? -19.058 8.646 38.452 1.00 95.44 115 ARG A O 1
ATOM 909 N N . SER A 1 116 ? -19.929 6.606 38.137 1.00 96.75 116 SER A N 1
ATOM 910 C CA . SER A 1 116 ? -20.210 6.395 39.565 1.00 96.75 116 SER A CA 1
ATOM 911 C C . SER A 1 116 ? -18.939 6.294 40.412 1.00 96.75 116 SER A C 1
ATOM 913 O O . SER A 1 116 ? -18.969 6.629 41.589 1.00 96.75 116 SER A O 1
ATOM 915 N N . TYR A 1 117 ? -17.829 5.844 39.820 1.00 95.38 117 TYR A N 1
ATOM 916 C CA . TYR A 1 117 ? -16.521 5.769 40.476 1.00 95.38 117 TYR A CA 1
ATOM 917 C C . TYR A 1 117 ? -15.632 7.004 40.243 1.00 95.38 117 TYR A C 1
ATOM 919 O O . TYR A 1 117 ? -14.490 7.001 40.697 1.00 95.38 117 TYR A O 1
ATOM 927 N N . HIS A 1 118 ? -16.110 8.036 39.531 1.00 94.31 118 HIS A N 1
ATOM 928 C CA . HIS A 1 118 ? -15.313 9.211 39.139 1.00 94.31 118 HIS A CA 1
ATOM 929 C C . HIS A 1 118 ? -13.961 8.849 38.482 1.00 94.31 118 HIS A C 1
ATOM 931 O O . HIS A 1 118 ? -12.927 9.484 38.707 1.00 94.31 118 HIS A O 1
ATOM 937 N N . ALA A 1 119 ? -13.955 7.770 37.688 1.00 94.25 119 ALA A N 1
ATOM 938 C CA . ALA A 1 119 ? -12.757 7.188 37.081 1.00 94.25 119 ALA A CA 1
ATOM 939 C C . ALA A 1 119 ? -12.547 7.621 35.615 1.00 94.25 119 ALA A C 1
ATOM 941 O O . ALA A 1 119 ? -11.805 6.970 34.868 1.00 94.25 119 ALA A O 1
ATOM 942 N N . GLU A 1 120 ? -13.180 8.713 35.172 1.00 94.50 120 GLU A N 1
ATOM 943 C CA . GLU A 1 120 ? -13.145 9.169 33.776 1.00 94.50 120 GLU A CA 1
ATOM 944 C C . GLU A 1 120 ? -11.721 9.497 33.319 1.00 94.50 120 GLU A C 1
ATOM 946 O O . GLU A 1 120 ? -11.302 9.072 32.242 1.00 94.50 120 GLU A O 1
ATOM 951 N N . ASN A 1 121 ? -10.945 10.186 34.162 1.00 95.69 121 ASN A N 1
ATOM 952 C CA . ASN A 1 121 ? -9.560 10.547 33.852 1.00 95.69 121 ASN A CA 1
ATOM 953 C C . ASN A 1 121 ? -8.657 9.318 33.686 1.00 95.69 121 ASN A C 1
ATOM 955 O O . ASN A 1 121 ? -7.776 9.314 32.826 1.00 95.69 121 ASN A O 1
ATOM 959 N N . ILE A 1 122 ? -8.882 8.264 34.476 1.00 94.00 122 ILE A N 1
ATOM 960 C CA . ILE A 1 122 ? -8.097 7.025 34.397 1.00 94.00 122 ILE A CA 1
ATOM 961 C C . ILE A 1 122 ? -8.397 6.311 33.075 1.00 94.00 122 ILE A C 1
ATOM 963 O O . ILE A 1 122 ? -7.467 5.970 32.340 1.00 94.00 122 ILE A O 1
ATOM 967 N N . SER A 1 123 ? -9.683 6.141 32.746 1.00 92.19 123 SER A N 1
ATOM 968 C CA . SER A 1 123 ? -10.102 5.516 31.484 1.00 92.19 123 SER A CA 1
ATOM 969 C C . SER A 1 123 ? -9.625 6.319 30.270 1.00 92.19 123 SER A C 1
ATOM 971 O O . SER A 1 123 ? -9.072 5.752 29.326 1.00 92.19 123 SER A O 1
ATOM 973 N N . SER A 1 124 ? -9.748 7.650 30.326 1.00 94.75 124 SER A N 1
ATOM 974 C CA . SER A 1 124 ? -9.282 8.558 29.275 1.00 94.75 124 SER A CA 1
ATOM 975 C C . SER A 1 124 ? -7.773 8.435 29.050 1.00 94.75 124 SER A C 1
ATOM 977 O O . SER A 1 124 ? -7.324 8.231 27.922 1.00 94.75 124 SER A O 1
ATOM 979 N N . LYS A 1 125 ? -6.968 8.450 30.120 1.00 96.31 125 LYS A N 1
ATOM 980 C CA . LYS A 1 125 ? -5.507 8.308 30.022 1.00 96.31 125 LYS A CA 1
ATOM 981 C C . LYS A 1 125 ? -5.090 6.966 29.411 1.00 96.31 125 LYS A C 1
ATOM 983 O O . LYS A 1 125 ? -4.160 6.921 28.606 1.00 96.31 125 LYS A O 1
ATOM 988 N N . GLN A 1 126 ? -5.775 5.879 29.766 1.00 94.44 126 GLN A N 1
ATOM 989 C CA . GLN A 1 126 ? -5.539 4.570 29.152 1.00 94.44 126 GLN A CA 1
ATOM 990 C C . GLN A 1 126 ? -5.906 4.576 27.661 1.00 94.44 126 GLN A C 1
ATOM 992 O O . GLN A 1 126 ? -5.109 4.131 26.836 1.00 94.44 126 GLN A O 1
ATOM 997 N N . PHE A 1 127 ? -7.058 5.148 27.302 1.00 94.94 127 PHE A N 1
ATOM 998 C CA . PHE A 1 127 ? -7.488 5.263 25.910 1.00 94.94 127 PHE A CA 1
ATOM 999 C C . PHE A 1 127 ? -6.487 6.067 25.068 1.00 94.94 127 PHE A C 1
ATOM 1001 O O . PHE A 1 127 ? -6.088 5.614 23.994 1.00 94.94 127 PHE A O 1
ATOM 1008 N N . HIS A 1 128 ? -6.010 7.204 25.586 1.00 96.62 128 HIS A N 1
ATOM 1009 C CA . HIS A 1 128 ? -4.972 8.008 24.940 1.00 96.62 128 HIS A CA 1
ATOM 1010 C C . HIS A 1 128 ? -3.681 7.216 24.705 1.00 96.62 128 HIS A C 1
ATOM 1012 O O . HIS A 1 128 ? -3.140 7.270 23.608 1.00 96.62 128 HIS A O 1
ATOM 1018 N N . SER A 1 129 ? -3.234 6.398 25.663 1.00 96.25 129 SER A N 1
ATOM 1019 C CA . SER A 1 129 ? -2.049 5.540 25.486 1.00 96.25 129 SER A CA 1
ATOM 1020 C C . SER A 1 129 ? -2.196 4.552 24.315 1.00 96.25 129 SER A C 1
ATOM 1022 O O . SER A 1 129 ? -1.286 4.392 23.495 1.00 96.25 129 SER A O 1
ATOM 1024 N N . HIS A 1 130 ? -3.361 3.908 24.178 1.00 94.81 130 HIS A N 1
ATOM 1025 C CA . HIS A 1 130 ? -3.626 3.018 23.041 1.00 94.81 130 HIS A CA 1
ATOM 1026 C C . HIS A 1 130 ? -3.719 3.778 21.715 1.00 94.81 130 HIS A C 1
ATOM 1028 O O . HIS A 1 130 ? -3.218 3.300 20.691 1.00 94.81 130 HIS A O 1
ATOM 1034 N N . LEU A 1 131 ? -4.327 4.963 21.733 1.00 96.00 131 LEU A N 1
ATOM 1035 C CA . LEU A 1 131 ? -4.474 5.815 20.558 1.00 96.00 131 LEU A CA 1
ATOM 1036 C C . LEU A 1 131 ? -3.119 6.358 20.083 1.00 96.00 131 LEU A C 1
ATOM 1038 O O . LEU A 1 131 ? -2.840 6.317 18.884 1.00 96.00 131 LEU A O 1
ATOM 1042 N N . ASP A 1 132 ? -2.245 6.765 21.001 1.00 97.06 132 ASP A N 1
ATOM 1043 C CA . ASP A 1 132 ? -0.877 7.201 20.711 1.00 97.06 132 ASP A CA 1
ATOM 1044 C C . ASP A 1 132 ? -0.060 6.074 20.082 1.00 97.06 132 ASP A C 1
ATOM 1046 O O . ASP A 1 132 ? 0.602 6.277 19.063 1.00 97.06 132 ASP A O 1
ATOM 1050 N N . ASN A 1 133 ? -0.146 4.858 20.629 1.00 95.31 133 ASN A N 1
ATOM 1051 C CA . ASN A 1 133 ? 0.531 3.694 20.057 1.00 95.31 133 ASN A CA 1
ATOM 1052 C C . ASN A 1 133 ? 0.057 3.398 18.629 1.00 95.31 133 ASN A C 1
ATOM 1054 O O . ASN A 1 133 ? 0.883 3.183 17.742 1.00 95.31 133 ASN A O 1
ATOM 1058 N N . ASN A 1 134 ? -1.251 3.443 18.376 1.00 95.50 134 ASN A N 1
ATOM 1059 C CA . ASN A 1 134 ? -1.788 3.269 17.028 1.00 95.50 134 ASN A CA 1
ATOM 1060 C C . ASN A 1 134 ? -1.341 4.399 16.078 1.00 95.50 134 ASN A C 1
ATOM 1062 O O . ASN A 1 134 ? -0.929 4.142 14.946 1.00 95.50 134 ASN A O 1
ATOM 1066 N N . THR A 1 135 ? -1.358 5.644 16.554 1.00 96.75 135 THR A N 1
ATOM 1067 C CA . THR A 1 135 ? -0.966 6.828 15.774 1.00 96.75 135 THR A CA 1
ATOM 1068 C C . THR A 1 135 ? 0.511 6.785 15.393 1.00 96.75 135 THR A C 1
ATOM 1070 O O . THR A 1 135 ? 0.852 7.057 14.241 1.00 96.75 135 THR A O 1
ATOM 1073 N N . ARG A 1 136 ? 1.390 6.355 16.307 1.00 96.25 136 ARG A N 1
ATOM 1074 C CA . ARG A 1 136 ? 2.823 6.146 16.032 1.00 96.25 136 ARG A CA 1
ATOM 1075 C C . ARG A 1 136 ? 3.041 5.189 14.862 1.00 96.25 136 ARG A C 1
ATOM 1077 O O . ARG A 1 136 ? 3.828 5.486 13.968 1.00 96.25 136 ARG A O 1
ATOM 1084 N N . VAL A 1 137 ? 2.324 4.066 14.829 1.00 95.94 137 VAL A N 1
ATOM 1085 C CA . VAL A 1 137 ? 2.464 3.074 13.751 1.00 95.94 137 VAL A CA 1
ATOM 1086 C C . VAL A 1 137 ? 1.921 3.606 12.422 1.00 95.94 137 VAL A C 1
ATOM 1088 O O . VAL A 1 137 ? 2.558 3.424 11.382 1.00 95.94 137 VAL A O 1
ATOM 1091 N N . ILE A 1 138 ? 0.788 4.313 12.441 1.00 95.56 138 ILE A N 1
ATOM 1092 C CA . ILE A 1 138 ? 0.238 4.964 11.241 1.00 95.56 138 ILE A CA 1
ATOM 1093 C C . ILE A 1 138 ? 1.230 5.993 10.683 1.00 95.56 138 ILE A C 1
ATOM 1095 O O . ILE A 1 138 ? 1.476 6.027 9.475 1.00 95.56 138 ILE A O 1
ATOM 1099 N N . TYR A 1 139 ? 1.854 6.789 11.552 1.00 96.75 139 TYR A N 1
ATOM 1100 C CA . TYR A 1 139 ? 2.864 7.766 11.156 1.00 96.75 139 TYR A CA 1
ATOM 1101 C C . TYR A 1 139 ? 4.115 7.108 10.553 1.00 96.75 139 TYR A C 1
ATOM 1103 O O . TYR A 1 139 ? 4.631 7.565 9.529 1.00 96.75 139 TYR A O 1
ATOM 1111 N N . LEU A 1 140 ? 4.579 5.992 11.126 1.00 96.00 140 LEU A N 1
ATOM 1112 C CA . LEU A 1 140 ? 5.677 5.204 10.555 1.00 96.00 140 LEU A CA 1
ATOM 1113 C C . LEU A 1 140 ? 5.335 4.675 9.156 1.00 96.00 140 LEU A C 1
ATOM 1115 O O . LEU A 1 140 ? 6.163 4.765 8.250 1.00 96.00 140 LEU A O 1
ATOM 1119 N N . MET A 1 141 ? 4.110 4.187 8.951 1.00 94.81 141 MET A N 1
ATOM 1120 C CA . MET A 1 141 ? 3.645 3.730 7.638 1.00 94.81 141 MET A CA 1
ATOM 1121 C C . MET A 1 141 ? 3.629 4.876 6.613 1.00 94.81 141 MET A C 1
ATOM 1123 O O . MET A 1 141 ? 4.099 4.711 5.485 1.00 94.81 141 MET A O 1
ATOM 1127 N N . ALA A 1 142 ? 3.153 6.061 7.007 1.00 94.94 142 ALA A N 1
ATOM 1128 C CA . ALA A 1 142 ? 3.176 7.251 6.155 1.00 94.94 142 ALA A CA 1
ATOM 1129 C C . ALA A 1 142 ? 4.613 7.673 5.795 1.00 94.94 142 ALA A C 1
ATOM 1131 O O . ALA A 1 142 ? 4.907 7.971 4.635 1.00 94.94 142 ALA A O 1
ATOM 1132 N N . THR A 1 143 ? 5.523 7.636 6.769 1.00 95.88 143 THR A N 1
ATOM 1133 C CA . THR A 1 143 ? 6.941 7.970 6.578 1.00 95.88 143 THR A CA 1
ATOM 1134 C C . THR A 1 143 ? 7.625 6.976 5.639 1.00 95.88 143 THR A C 1
ATOM 1136 O O . THR A 1 143 ? 8.356 7.387 4.738 1.00 95.88 143 THR A O 1
ATOM 1139 N N . LEU A 1 144 ? 7.337 5.677 5.773 1.00 95.00 144 LEU A N 1
ATOM 1140 C CA . LEU A 1 144 ? 7.851 4.642 4.875 1.00 95.00 144 LEU A CA 1
ATOM 1141 C C . LEU A 1 144 ? 7.381 4.863 3.427 1.00 95.00 144 LEU A C 1
ATOM 1143 O O . LEU A 1 144 ? 8.184 4.764 2.495 1.00 95.00 144 LEU A O 1
ATOM 1147 N N . ASN A 1 145 ? 6.105 5.210 3.230 1.00 93.56 145 ASN A N 1
ATOM 1148 C CA . ASN A 1 145 ? 5.568 5.541 1.906 1.00 93.56 145 ASN A CA 1
ATOM 1149 C C . ASN A 1 145 ? 6.304 6.738 1.287 1.00 93.56 145 ASN A C 1
ATOM 1151 O O . ASN A 1 145 ? 6.661 6.704 0.107 1.00 93.56 145 ASN A O 1
ATOM 1155 N N . ARG A 1 146 ? 6.584 7.781 2.080 1.00 94.81 146 ARG A N 1
ATOM 1156 C CA . ARG A 1 146 ? 7.351 8.946 1.609 1.00 94.81 146 ARG A CA 1
ATOM 1157 C C . ARG A 1 146 ? 8.808 8.625 1.318 1.00 94.81 146 ARG A C 1
ATOM 1159 O O . ARG A 1 146 ? 9.314 9.072 0.293 1.00 94.81 146 ARG A O 1
ATOM 1166 N N . TRP A 1 147 ? 9.450 7.803 2.141 1.00 94.94 147 TRP A N 1
ATOM 1167 C CA . TRP A 1 147 ? 10.809 7.329 1.889 1.00 94.94 147 TRP A CA 1
ATOM 1168 C C . TRP A 1 147 ? 10.915 6.598 0.542 1.00 94.94 147 TRP A C 1
ATOM 1170 O O . TRP A 1 147 ? 11.801 6.911 -0.255 1.00 94.94 147 TRP A O 1
ATOM 1180 N N . SER A 1 148 ? 9.981 5.688 0.239 1.00 93.19 148 SER A N 1
ATOM 1181 C CA . SER A 1 148 ? 9.974 4.979 -1.049 1.00 93.19 148 SER A CA 1
ATOM 1182 C C . SER A 1 148 ? 9.704 5.919 -2.223 1.00 93.19 148 SER A C 1
ATOM 1184 O O . SER A 1 148 ? 10.394 5.831 -3.237 1.00 93.19 148 SER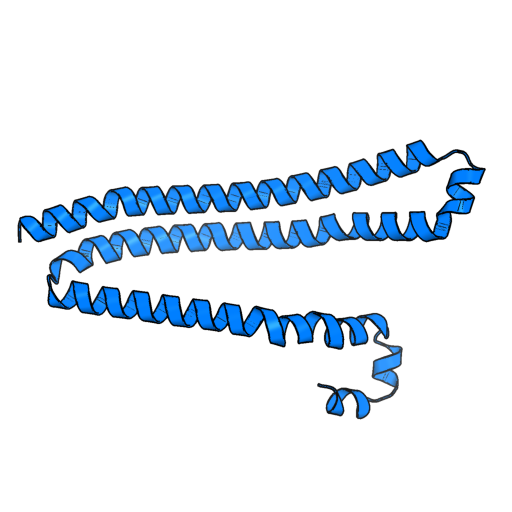 A O 1
ATOM 1186 N N . ALA A 1 149 ? 8.733 6.829 -2.089 1.00 94.06 149 ALA A N 1
ATOM 1187 C CA . ALA A 1 149 ? 8.415 7.803 -3.131 1.00 94.06 149 ALA A CA 1
ATOM 1188 C C . ALA A 1 149 ? 9.628 8.684 -3.457 1.00 94.06 149 ALA A C 1
ATOM 1190 O O . ALA A 1 149 ? 9.999 8.819 -4.621 1.00 94.06 149 ALA A O 1
ATOM 1191 N N . MET A 1 150 ? 10.306 9.208 -2.431 1.00 95.75 150 MET A N 1
ATOM 1192 C CA . MET A 1 150 ? 11.500 10.034 -2.604 1.00 95.75 150 MET A CA 1
ATOM 1193 C C . MET A 1 150 ? 12.584 9.293 -3.393 1.00 95.75 150 MET A C 1
ATOM 1195 O O . MET A 1 150 ? 13.167 9.858 -4.313 1.00 95.75 150 MET A O 1
ATOM 1199 N N . ARG A 1 151 ? 12.836 8.014 -3.093 1.00 93.81 151 ARG A N 1
ATOM 1200 C CA . ARG A 1 151 ? 13.831 7.221 -3.828 1.00 93.81 151 ARG A CA 1
ATOM 1201 C C . ARG A 1 151 ? 13.439 6.963 -5.285 1.00 93.81 151 ARG A C 1
ATOM 1203 O O . ARG A 1 151 ? 14.310 7.040 -6.147 1.00 93.81 151 ARG A O 1
ATOM 1210 N N . PHE A 1 152 ? 12.162 6.717 -5.575 1.00 93.38 152 PHE A N 1
ATOM 1211 C CA . PHE A 1 152 ? 11.694 6.617 -6.962 1.00 93.38 152 PHE A CA 1
ATOM 1212 C C . PHE A 1 152 ? 11.875 7.934 -7.722 1.00 93.38 152 PHE A C 1
ATOM 1214 O O . PHE A 1 152 ? 12.316 7.907 -8.871 1.00 93.38 152 PHE A O 1
ATOM 1221 N N . HIS A 1 153 ? 11.633 9.078 -7.074 1.00 94.81 153 HIS A N 1
ATOM 1222 C CA . HIS A 1 153 ? 11.897 10.387 -7.674 1.00 94.81 153 HIS A CA 1
ATOM 1223 C C . HIS A 1 153 ? 13.382 10.599 -7.979 1.00 94.81 153 HIS A C 1
ATOM 1225 O O . HIS A 1 153 ? 13.694 11.064 -9.068 1.00 94.81 153 HIS A O 1
ATOM 1231 N N . TRP A 1 154 ? 14.298 10.201 -7.089 1.00 95.06 154 TRP A N 1
ATOM 1232 C CA . TRP A 1 154 ? 15.740 10.280 -7.365 1.00 95.06 154 TRP A CA 1
ATOM 1233 C C . TRP A 1 154 ? 16.156 9.445 -8.580 1.00 95.06 154 TRP A C 1
ATOM 1235 O O . TRP A 1 154 ? 16.903 9.931 -9.425 1.00 95.06 154 TRP A O 1
ATOM 1245 N N . ILE A 1 155 ? 15.650 8.213 -8.702 1.00 94.19 155 ILE A N 1
ATOM 1246 C CA . ILE A 1 155 ? 15.942 7.358 -9.865 1.00 94.19 155 ILE A CA 1
ATOM 1247 C C . ILE A 1 155 ? 15.375 7.994 -11.140 1.00 94.19 155 ILE A C 1
ATOM 1249 O O . ILE A 1 155 ? 16.073 8.081 -12.147 1.00 94.19 155 ILE A O 1
ATOM 1253 N N . SER A 1 156 ? 14.136 8.491 -11.090 1.00 91.94 156 SER A N 1
ATOM 1254 C CA . SER A 1 156 ? 13.502 9.168 -12.225 1.00 91.94 156 SER A CA 1
ATOM 1255 C C . SER A 1 156 ? 14.248 10.440 -12.638 1.00 91.94 156 SER A C 1
ATOM 1257 O O . SER A 1 156 ? 14.378 10.705 -13.830 1.00 91.94 1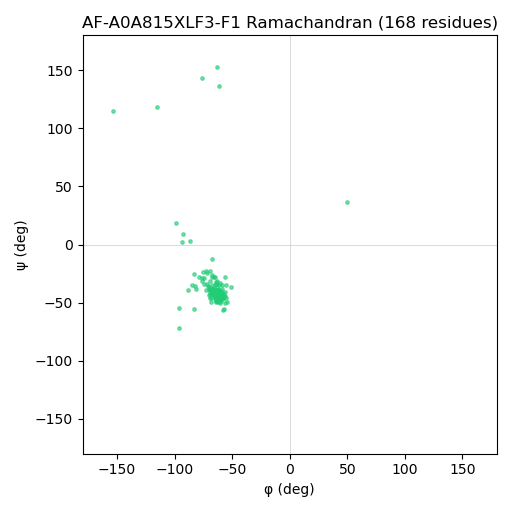56 SER A O 1
ATOM 1259 N N . LEU A 1 157 ? 14.751 11.211 -11.670 1.00 94.44 157 LEU A N 1
ATOM 1260 C CA . LEU A 1 157 ? 15.491 12.449 -11.904 1.00 94.44 157 LEU A CA 1
ATOM 1261 C C . LEU A 1 157 ? 16.801 12.201 -12.658 1.00 94.44 157 LEU A C 1
ATOM 1263 O O . LEU A 1 157 ? 17.199 13.041 -13.452 1.00 94.44 157 LEU A O 1
ATOM 1267 N N . ILE A 1 158 ? 17.456 11.061 -12.426 1.00 92.38 158 ILE A N 1
ATOM 1268 C CA . ILE A 1 158 ? 18.681 10.668 -13.139 1.00 92.38 158 ILE A CA 1
ATOM 1269 C C . ILE A 1 158 ? 18.342 10.043 -14.499 1.00 92.38 158 ILE A C 1
ATOM 1271 O O . ILE A 1 158 ? 19.026 10.292 -15.489 1.00 92.38 158 ILE A O 1
ATOM 1275 N N . PHE A 1 159 ? 17.274 9.248 -14.560 1.00 91.94 159 PHE A N 1
ATOM 1276 C CA . PHE A 1 159 ? 16.860 8.535 -15.766 1.00 91.94 159 PHE A CA 1
ATOM 1277 C C . PHE A 1 159 ? 16.440 9.477 -16.905 1.00 91.94 159 PHE A C 1
ATOM 1279 O O . PHE A 1 159 ? 16.917 9.321 -18.026 1.00 91.94 159 PHE A O 1
ATOM 1286 N N . ILE A 1 160 ? 15.591 10.471 -16.624 1.00 90.75 160 ILE A N 1
ATOM 1287 C CA . ILE A 1 160 ? 15.051 11.392 -17.640 1.00 90.75 160 ILE A CA 1
ATOM 1288 C C . ILE A 1 160 ? 16.151 12.135 -18.427 1.00 90.75 160 ILE A C 1
ATOM 1290 O O . ILE A 1 160 ? 16.158 12.021 -19.653 1.00 90.75 160 ILE A O 1
ATOM 1294 N N . PRO A 1 161 ? 17.092 12.869 -17.797 1.00 91.56 161 PRO A N 1
ATOM 1295 C CA . PRO A 1 161 ? 18.112 13.607 -18.538 1.00 91.56 161 PRO A CA 1
ATOM 1296 C C . PRO A 1 161 ? 19.041 12.674 -19.313 1.00 91.56 161 PRO A C 1
ATOM 1298 O O . PRO A 1 161 ? 19.445 13.017 -20.416 1.00 91.56 161 PRO A O 1
ATOM 1301 N N . LEU A 1 162 ? 19.337 11.486 -18.779 1.00 89.75 162 LEU A N 1
ATOM 1302 C CA . LEU A 1 162 ? 20.191 10.509 -19.447 1.00 89.75 162 LEU A CA 1
ATOM 1303 C C . LEU A 1 162 ? 19.536 9.949 -20.719 1.00 89.75 162 LEU A C 1
ATOM 1305 O O . LEU A 1 162 ? 20.211 9.759 -21.727 1.00 89.75 162 LEU A O 1
ATOM 1309 N N . VAL A 1 163 ? 18.221 9.715 -20.704 1.00 88.81 163 VAL A N 1
ATOM 1310 C CA . VAL A 1 163 ? 17.486 9.315 -21.914 1.00 88.81 163 VAL A CA 1
ATOM 1311 C C . VAL A 1 163 ? 17.442 10.454 -22.932 1.00 88.81 163 VAL A C 1
ATOM 1313 O O . VAL A 1 163 ? 17.652 10.205 -24.115 1.00 88.81 163 VAL A O 1
ATOM 1316 N N . ILE A 1 164 ? 17.215 11.694 -22.486 1.00 88.31 164 ILE A N 1
ATOM 1317 C CA . ILE A 1 164 ? 17.165 12.863 -23.376 1.00 88.31 164 ILE A CA 1
ATOM 1318 C C . ILE A 1 164 ? 18.518 13.093 -24.059 1.00 88.31 164 ILE A C 1
ATOM 1320 O O . ILE A 1 164 ? 18.555 13.301 -25.267 1.00 88.31 164 ILE A O 1
ATOM 1324 N N . THR A 1 165 ? 19.634 13.032 -23.327 1.00 87.81 165 THR A N 1
ATOM 1325 C CA . THR A 1 165 ? 20.962 13.224 -23.929 1.00 87.81 165 THR A CA 1
ATOM 1326 C C . THR A 1 165 ? 21.297 12.123 -24.928 1.00 87.81 165 THR A C 1
ATOM 1328 O O . THR A 1 165 ? 21.787 12.431 -26.011 1.00 87.81 165 THR A O 1
ATOM 1331 N N . LEU A 1 166 ? 20.980 10.861 -24.618 1.00 85.88 166 LEU A N 1
ATOM 1332 C CA . LEU A 1 166 ? 21.154 9.749 -25.557 1.00 85.88 166 LEU A CA 1
ATOM 1333 C C . LEU A 1 166 ? 20.309 9.917 -26.824 1.00 85.88 166 LEU A C 1
ATOM 1335 O O . LEU A 1 166 ? 20.804 9.625 -27.904 1.00 85.88 166 LEU A O 1
ATOM 1339 N N . ALA A 1 167 ? 19.077 10.415 -26.702 1.00 83.06 167 ALA A N 1
ATOM 1340 C CA . ALA A 1 167 ? 18.199 10.654 -27.846 1.00 83.06 167 ALA A CA 1
ATOM 1341 C C . ALA A 1 167 ? 18.634 11.843 -28.724 1.00 83.06 167 ALA A C 1
ATOM 1343 O O . ALA A 1 167 ? 18.261 11.900 -29.887 1.00 83.06 167 ALA A O 1
ATOM 1344 N N . ILE A 1 168 ? 19.383 12.810 -28.179 1.00 85.38 168 ILE A N 1
ATOM 1345 C CA . ILE A 1 168 ? 19.925 13.943 -28.952 1.00 85.38 168 ILE A CA 1
ATOM 1346 C C . ILE A 1 168 ? 21.220 13.552 -29.676 1.00 85.38 168 ILE A C 1
ATOM 1348 O O . ILE A 1 168 ? 21.493 14.056 -30.762 1.00 85.38 168 ILE A O 1
ATOM 1352 N N . ILE A 1 169 ? 22.042 12.700 -29.058 1.00 82.81 169 ILE A N 1
ATOM 1353 C CA . ILE A 1 169 ? 23.363 12.323 -29.583 1.00 82.81 169 ILE A CA 1
ATOM 1354 C C . ILE A 1 169 ? 23.263 11.279 -30.710 1.00 82.81 169 ILE A C 1
ATOM 1356 O O . ILE A 1 169 ? 24.166 11.218 -31.545 1.00 82.81 169 ILE A O 1
ATOM 1360 N N . LEU A 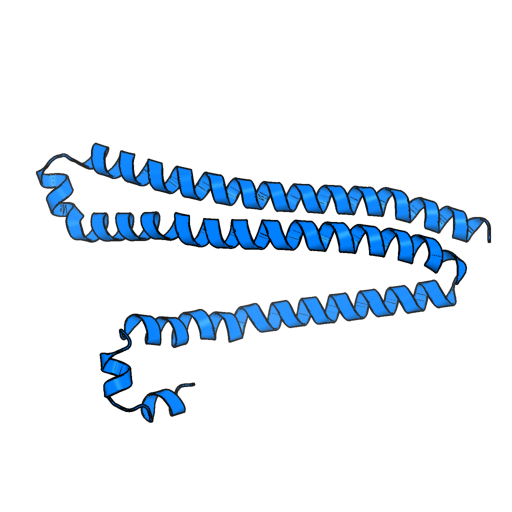1 170 ? 22.214 10.452 -30.709 1.00 72.31 170 LEU A N 1
ATOM 1361 C CA . LEU A 1 170 ? 22.110 9.206 -31.476 1.00 72.31 170 LEU A CA 1
ATOM 1362 C C . LEU A 1 170 ? 20.841 9.188 -32.329 1.00 72.31 170 LEU A C 1
ATOM 1364 O O . LEU A 1 170 ? 20.973 8.939 -33.546 1.00 72.31 170 LEU A O 1
#

pLDDT: mean 91.66, std 3.94, range [72.31, 97.06]